Protein AF-A0A8R7PB05-F1 (afdb_monomer_lite)

Foldseek 3Di:
DDDDDDDDDDDPPPPPDPPPPPLPVVLVVLLVVLVVQQVDPVCPQPFPVNSCVRSNPDPSNVVSVVVQCPDPQGKDWDWPDDPVITITIHGRD

Secondary structure (DSSP, 8-state):
---------------PPP--TTSHHHHHHHHHHHHHHHTSGGG-SEEHHHHHHHH--SHHHHHHHHHHHHSTTSEEEES--SSSSPPEEEE--

Structure (mmCIF, N/CA/C/O backbone):
data_AF-A0A8R7PB05-F1
#
_entry.id   AF-A0A8R7PB05-F1
#
loop_
_atom_site.group_PDB
_atom_site.id
_atom_site.type_symbol
_atom_site.label_atom_id
_atom_site.label_alt_id
_atom_site.label_comp_id
_atom_site.label_asym_id
_atom_site.label_entity_id
_atom_site.label_seq_id
_atom_site.pdbx_PDB_ins_code
_atom_site.Cartn_x
_atom_site.Cartn_y
_atom_site.Cartn_z
_atom_site.occupancy
_atom_site.B_iso_or_equiv
_atom_site.auth_seq_id
_atom_site.auth_comp_id
_atom_site.auth_asym_id
_atom_site.auth_atom_id
_atom_site.pdbx_PDB_model_num
ATOM 1 N N . GLY A 1 1 ? 52.099 -43.695 0.564 1.00 41.91 1 GLY A N 1
ATOM 2 C CA . GLY A 1 1 ? 51.103 -43.566 -0.519 1.00 41.91 1 GLY A CA 1
ATOM 3 C C . GLY A 1 1 ? 50.071 -42.539 -0.106 1.00 41.91 1 GLY A C 1
ATOM 4 O O . GLY A 1 1 ? 49.760 -42.478 1.072 1.00 41.91 1 GLY A O 1
ATOM 5 N N . ALA A 1 2 ? 49.661 -41.688 -1.042 1.00 45.41 2 ALA A N 1
ATOM 6 C CA . ALA A 1 2 ? 49.019 -40.389 -0.841 1.00 45.41 2 ALA A CA 1
ATOM 7 C C . ALA A 1 2 ? 47.624 -40.398 -0.177 1.00 45.41 2 ALA A C 1
ATOM 9 O O . ALA A 1 2 ? 46.911 -41.398 -0.170 1.00 45.41 2 ALA A O 1
ATOM 10 N N . ALA A 1 3 ? 47.270 -39.230 0.362 1.00 44.97 3 ALA A N 1
ATOM 11 C CA . ALA A 1 3 ? 46.042 -38.908 1.074 1.00 44.97 3 ALA A CA 1
ATOM 12 C C . ALA A 1 3 ? 44.789 -38.804 0.178 1.00 44.97 3 ALA A C 1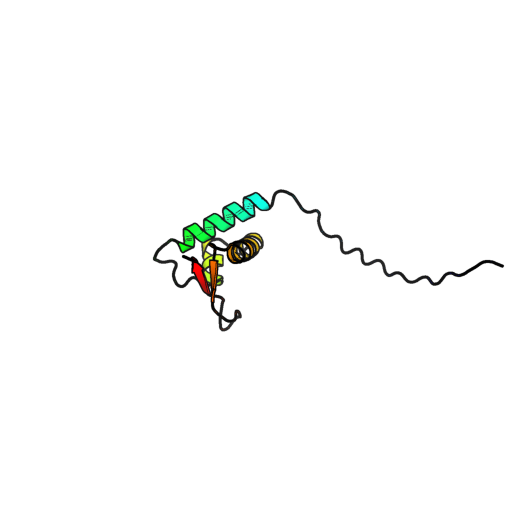
ATOM 14 O O . ALA A 1 3 ? 44.861 -38.350 -0.957 1.00 44.97 3 ALA A O 1
ATOM 15 N N . SER A 1 4 ? 43.651 -39.164 0.786 1.00 46.22 4 SER A N 1
ATOM 16 C CA . SER A 1 4 ? 42.328 -38.510 0.771 1.00 46.22 4 SER A CA 1
ATOM 17 C C . SER A 1 4 ? 41.817 -37.848 -0.517 1.00 46.22 4 SER A C 1
ATOM 19 O O . SER A 1 4 ? 42.400 -36.886 -1.004 1.00 46.22 4 SER A O 1
ATOM 21 N N . SER A 1 5 ? 40.611 -38.226 -0.959 1.00 47.66 5 SER A N 1
ATOM 22 C CA . SER A 1 5 ? 39.720 -37.336 -1.724 1.00 47.66 5 SER A CA 1
ATOM 23 C C . SER A 1 5 ? 38.262 -37.790 -1.616 1.00 47.66 5 SER A C 1
ATOM 25 O O . SER A 1 5 ? 37.814 -38.694 -2.316 1.00 47.66 5 SER A O 1
ATOM 27 N N . ARG A 1 6 ? 37.510 -37.151 -0.714 1.00 52.12 6 ARG A N 1
ATOM 28 C CA . ARG A 1 6 ? 36.045 -37.217 -0.648 1.00 52.12 6 ARG A CA 1
ATOM 29 C C . ARG A 1 6 ? 35.507 -36.047 -1.476 1.00 52.12 6 ARG A C 1
ATOM 31 O O . ARG A 1 6 ? 35.619 -34.902 -1.053 1.00 52.12 6 ARG A O 1
ATOM 38 N N . SER A 1 7 ? 34.941 -36.340 -2.644 1.00 47.44 7 SER A N 1
ATOM 39 C CA . SER A 1 7 ? 34.410 -35.340 -3.575 1.00 47.44 7 SER A CA 1
ATOM 40 C C . SER A 1 7 ? 32.906 -35.500 -3.738 1.00 47.44 7 SER A C 1
ATOM 42 O O . SER A 1 7 ? 32.478 -36.364 -4.488 1.00 47.44 7 SER A O 1
ATOM 44 N N . THR A 1 8 ? 32.120 -34.630 -3.101 1.00 53.28 8 THR A N 1
ATOM 45 C CA . THR A 1 8 ? 30.806 -34.188 -3.606 1.00 53.28 8 THR A CA 1
ATOM 46 C C . THR A 1 8 ? 30.475 -32.825 -2.997 1.00 53.28 8 THR A C 1
ATOM 48 O O . THR A 1 8 ? 29.879 -32.739 -1.926 1.00 53.28 8 THR A O 1
ATOM 51 N N . ALA A 1 9 ? 30.851 -31.745 -3.681 1.00 50.12 9 ALA A N 1
ATOM 52 C CA . ALA A 1 9 ? 30.258 -30.430 -3.465 1.00 50.12 9 ALA A CA 1
ATOM 53 C C . ALA A 1 9 ? 29.409 -30.112 -4.697 1.00 50.12 9 ALA A C 1
ATOM 55 O O . ALA A 1 9 ? 29.928 -29.781 -5.763 1.00 50.12 9 ALA A O 1
ATOM 56 N N . THR A 1 10 ? 28.094 -30.278 -4.559 1.00 53.09 10 THR A N 1
ATOM 57 C CA . THR A 1 10 ? 27.131 -29.849 -5.571 1.00 53.09 10 THR A CA 1
ATOM 58 C C . THR A 1 10 ? 27.205 -28.329 -5.723 1.00 53.09 10 THR A C 1
ATOM 60 O O . THR A 1 10 ? 27.032 -27.552 -4.783 1.00 53.09 10 THR A O 1
ATOM 63 N N . SER A 1 11 ? 27.550 -27.915 -6.936 1.00 55.50 11 SER A N 1
ATOM 64 C CA . SER A 1 11 ? 27.630 -26.536 -7.387 1.00 55.50 11 SER A CA 1
ATOM 65 C C . SER A 1 11 ? 26.215 -25.989 -7.595 1.00 55.50 11 SER A C 1
ATOM 67 O O . SER A 1 11 ? 25.639 -26.114 -8.673 1.00 55.50 11 SER A O 1
ATOM 69 N N . GLY A 1 12 ? 25.680 -25.324 -6.574 1.00 46.50 12 GLY A N 1
ATOM 70 C CA . GLY A 1 12 ? 24.481 -24.493 -6.657 1.00 46.50 12 GLY A CA 1
ATOM 71 C C . GLY A 1 12 ? 24.823 -23.026 -6.424 1.00 46.50 12 GLY A C 1
ATOM 72 O O . GLY A 1 12 ? 24.395 -22.435 -5.437 1.00 46.50 12 GLY A O 1
ATOM 73 N N . ARG A 1 13 ? 25.639 -22.422 -7.300 1.00 43.16 13 ARG A N 1
ATOM 74 C CA . ARG A 1 13 ? 25.819 -20.963 -7.325 1.00 43.16 13 ARG A CA 1
ATOM 75 C C . ARG A 1 13 ? 24.485 -20.329 -7.721 1.00 43.16 13 ARG A C 1
ATOM 77 O O . ARG A 1 13 ? 24.236 -20.083 -8.898 1.00 43.16 13 ARG A O 1
ATOM 84 N N . CYS A 1 14 ? 23.641 -20.042 -6.731 1.00 47.44 14 CYS A N 1
ATOM 85 C CA . CYS A 1 14 ? 22.564 -19.073 -6.865 1.00 47.44 14 CYS A CA 1
ATOM 86 C C . CYS A 1 14 ? 23.218 -17.748 -7.253 1.00 47.44 14 CYS A C 1
ATOM 88 O O . CYS A 1 14 ? 23.753 -17.028 -6.408 1.00 47.44 14 CYS A O 1
ATOM 90 N N . ARG A 1 15 ? 23.233 -17.465 -8.557 1.00 47.94 15 ARG A N 1
ATOM 91 C CA . ARG A 1 15 ? 23.608 -16.169 -9.105 1.00 47.94 15 ARG A CA 1
ATOM 92 C C . ARG A 1 15 ? 22.644 -15.145 -8.510 1.00 47.94 15 ARG A C 1
ATOM 94 O O . ARG A 1 15 ? 21.551 -14.945 -9.028 1.00 47.94 15 ARG A O 1
ATOM 101 N N . ARG A 1 16 ? 23.033 -14.519 -7.394 1.00 53.44 16 ARG A N 1
ATOM 102 C CA . ARG A 1 16 ? 22.448 -13.242 -6.984 1.00 53.44 16 ARG A CA 1
ATOM 103 C C . ARG A 1 16 ? 22.651 -12.302 -8.173 1.00 53.44 16 ARG A C 1
ATOM 105 O O . ARG A 1 16 ? 23.806 -12.103 -8.556 1.00 53.44 16 ARG A O 1
ATOM 112 N N . PRO A 1 17 ? 21.584 -11.767 -8.786 1.00 53.19 17 PRO A N 1
ATOM 113 C CA . PRO A 1 17 ? 21.764 -10.746 -9.800 1.00 53.19 17 PRO A CA 1
ATOM 114 C C . PRO A 1 17 ? 22.500 -9.558 -9.161 1.00 53.19 17 PRO A C 1
ATOM 116 O O . PRO A 1 17 ? 22.311 -9.307 -7.960 1.00 53.19 17 PRO A O 1
ATOM 119 N N . PRO A 1 18 ? 23.358 -8.851 -9.918 1.00 48.34 18 PRO A N 1
ATOM 120 C CA . PRO A 1 18 ? 24.085 -7.712 -9.397 1.00 48.34 18 PRO A CA 1
ATOM 121 C C . PRO A 1 18 ? 23.079 -6.705 -8.867 1.00 48.34 18 PRO A C 1
ATOM 123 O O . PRO 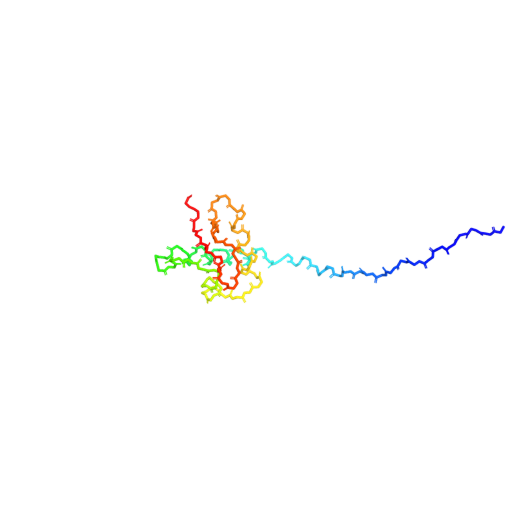A 1 18 ? 22.061 -6.412 -9.496 1.00 48.34 18 PRO A O 1
ATOM 126 N N . LEU A 1 19 ? 23.376 -6.214 -7.675 1.00 56.72 19 LEU A N 1
ATOM 127 C CA . LEU A 1 19 ? 22.698 -5.117 -7.023 1.00 56.72 19 LEU A CA 1
ATOM 128 C C . LEU A 1 19 ? 22.831 -3.889 -7.943 1.00 56.72 19 LEU A C 1
ATOM 130 O O . LEU A 1 19 ? 23.791 -3.133 -7.845 1.00 56.72 19 LEU A O 1
ATOM 134 N N . ALA A 1 20 ? 21.913 -3.732 -8.898 1.00 45.28 20 ALA A N 1
ATOM 135 C CA . ALA A 1 20 ? 21.862 -2.558 -9.750 1.00 45.28 20 ALA A CA 1
ATOM 136 C C . ALA A 1 20 ? 21.506 -1.365 -8.859 1.00 45.28 20 ALA A C 1
ATOM 138 O O . ALA A 1 20 ? 20.364 -1.181 -8.423 1.00 45.28 20 ALA A O 1
ATOM 139 N N . SER A 1 21 ? 22.539 -0.594 -8.540 1.00 49.59 21 SER A N 1
ATOM 140 C CA . SER A 1 21 ? 22.496 0.705 -7.886 1.00 49.59 21 SER A CA 1
ATOM 141 C C . SER A 1 21 ? 21.814 1.723 -8.812 1.00 49.59 21 SER A C 1
ATOM 143 O O . SER A 1 21 ? 22.455 2.567 -9.417 1.00 49.59 21 SER A O 1
ATOM 145 N N . GLY A 1 22 ? 20.502 1.572 -8.967 1.00 49.50 22 GLY A N 1
ATOM 146 C CA . GLY A 1 22 ? 19.576 2.469 -9.676 1.00 49.50 22 GLY A CA 1
ATOM 147 C C . GLY A 1 22 ? 18.116 2.206 -9.279 1.00 49.50 22 GLY A C 1
ATOM 148 O O . GLY A 1 22 ? 17.181 2.585 -9.969 1.00 49.50 22 GLY A O 1
ATOM 149 N N . GLY A 1 23 ? 17.909 1.451 -8.192 1.00 55.44 23 GLY A N 1
ATOM 150 C CA . GLY A 1 23 ? 16.584 1.105 -7.677 1.00 55.44 23 GLY A CA 1
ATOM 151 C C . GLY A 1 23 ? 16.157 1.932 -6.465 1.00 55.44 23 GLY A C 1
ATOM 152 O O . GLY A 1 23 ? 15.042 1.745 -5.987 1.00 55.44 23 GLY A O 1
ATOM 153 N N . GLY A 1 24 ? 17.032 2.789 -5.929 1.00 63.28 24 GLY A N 1
ATOM 154 C CA . GLY A 1 24 ? 16.744 3.616 -4.752 1.00 63.28 24 GLY A CA 1
ATOM 155 C C . GLY A 1 24 ? 15.869 4.819 -5.093 1.00 63.28 24 GLY A C 1
ATOM 156 O O . GLY A 1 24 ? 14.886 5.086 -4.415 1.00 63.28 24 GLY A O 1
ATOM 157 N N . ASP A 1 25 ? 16.166 5.485 -6.201 1.00 79.38 25 ASP A N 1
ATOM 158 C CA . ASP A 1 25 ? 15.407 6.610 -6.741 1.00 79.38 25 ASP A CA 1
ATOM 159 C C . ASP A 1 25 ? 14.000 6.185 -7.195 1.00 79.38 25 ASP A C 1
ATOM 161 O O . ASP A 1 25 ? 13.015 6.823 -6.831 1.00 79.38 25 ASP A O 1
ATOM 165 N N . ALA A 1 26 ? 13.875 5.066 -7.917 1.00 84.12 26 ALA A N 1
ATOM 166 C CA . ALA A 1 26 ? 12.588 4.505 -8.309 1.00 84.12 26 ALA A CA 1
ATOM 167 C C . ALA A 1 26 ? 11.765 4.079 -7.086 1.00 84.12 26 ALA A C 1
ATOM 169 O O . ALA A 1 26 ? 10.554 4.284 -7.061 1.00 84.12 26 ALA A O 1
ATOM 170 N N . LEU A 1 27 ? 12.415 3.532 -6.053 1.00 86.56 27 LEU A N 1
ATOM 171 C CA . LEU A 1 27 ? 11.772 3.176 -4.791 1.00 86.56 27 LEU A CA 1
ATOM 172 C C . LEU A 1 27 ? 11.233 4.408 -4.057 1.00 86.56 27 LEU A C 1
ATOM 174 O O . LEU A 1 27 ? 10.080 4.382 -3.634 1.00 86.56 27 LEU A O 1
ATOM 178 N N . LEU A 1 28 ? 12.038 5.465 -3.924 1.00 87.69 28 LEU A N 1
ATOM 179 C CA . LEU A 1 28 ? 11.648 6.712 -3.259 1.00 87.69 28 LEU A CA 1
ATOM 180 C C . LEU A 1 28 ? 10.517 7.410 -4.016 1.00 87.69 28 LEU A C 1
ATOM 182 O O . LEU A 1 28 ? 9.466 7.663 -3.438 1.00 87.69 28 LEU A O 1
ATOM 186 N N . ARG A 1 29 ? 10.656 7.579 -5.337 1.00 89.69 29 ARG A N 1
ATOM 187 C CA . ARG A 1 29 ? 9.590 8.125 -6.195 1.00 89.69 29 ARG A CA 1
ATOM 188 C C . ARG A 1 29 ? 8.285 7.341 -6.064 1.00 89.69 29 ARG A C 1
ATOM 190 O O . ARG A 1 29 ? 7.192 7.915 -6.069 1.00 89.69 29 ARG A O 1
ATOM 197 N N . ARG A 1 30 ? 8.382 6.013 -5.945 1.00 90.62 30 ARG A N 1
ATOM 198 C CA . ARG A 1 30 ? 7.215 5.149 -5.750 1.00 90.62 30 ARG A CA 1
ATOM 199 C C . ARG A 1 30 ? 6.615 5.305 -4.358 1.00 90.62 30 ARG A C 1
ATOM 201 O O . ARG A 1 30 ? 5.395 5.361 -4.248 1.00 90.62 30 ARG A O 1
ATOM 208 N N . ALA A 1 31 ? 7.447 5.395 -3.325 1.00 89.56 31 ALA A N 1
ATOM 209 C CA . ALA A 1 31 ? 7.011 5.643 -1.957 1.00 89.56 31 ALA A CA 1
ATOM 210 C C . ALA A 1 31 ? 6.269 6.984 -1.848 1.00 89.56 31 ALA A C 1
ATOM 212 O O . ALA A 1 31 ? 5.160 7.019 -1.317 1.00 89.56 31 ALA A O 1
ATOM 213 N N . ASP A 1 32 ? 6.803 8.042 -2.458 1.00 89.69 32 ASP A N 1
ATOM 214 C CA . ASP A 1 32 ? 6.160 9.359 -2.509 1.00 89.69 32 ASP A CA 1
ATOM 215 C C . ASP A 1 32 ? 4.821 9.309 -3.248 1.00 89.69 32 ASP A C 1
ATOM 217 O O . ASP A 1 32 ? 3.833 9.887 -2.799 1.00 89.69 32 ASP A O 1
ATOM 221 N N . SER A 1 33 ? 4.750 8.561 -4.354 1.00 90.56 33 SER A N 1
ATOM 222 C CA . SER A 1 33 ? 3.499 8.365 -5.097 1.00 90.56 33 SER A CA 1
ATOM 223 C C . SER A 1 33 ? 2.429 7.667 -4.250 1.00 90.56 33 SER A C 1
ATOM 225 O O . SER A 1 33 ? 1.265 8.062 -4.293 1.00 90.56 33 SER A O 1
ATOM 227 N N . ILE A 1 34 ? 2.818 6.663 -3.453 1.00 89.50 34 ILE A N 1
ATOM 228 C CA . ILE A 1 34 ? 1.919 5.973 -2.515 1.00 89.50 34 ILE A CA 1
ATOM 229 C C . ILE A 1 34 ? 1.440 6.945 -1.430 1.00 89.50 34 ILE A C 1
ATOM 231 O O . ILE A 1 34 ? 0.237 7.056 -1.210 1.00 89.50 34 ILE A O 1
ATOM 235 N N . MET A 1 35 ? 2.348 7.691 -0.794 1.00 87.62 35 MET A N 1
ATOM 236 C CA . MET A 1 35 ? 2.000 8.660 0.255 1.00 87.62 35 MET A CA 1
ATOM 237 C C . MET A 1 35 ? 1.079 9.770 -0.269 1.00 87.62 35 MET A C 1
ATOM 239 O O . MET A 1 35 ? 0.081 10.096 0.368 1.00 87.62 35 MET A O 1
ATOM 243 N N . LYS A 1 36 ? 1.359 10.304 -1.465 1.00 88.69 36 LYS A N 1
ATOM 244 C CA . LYS A 1 36 ? 0.534 11.326 -2.131 1.00 88.69 36 LYS A CA 1
ATOM 245 C C . LYS A 1 36 ? -0.839 10.803 -2.553 1.00 88.69 36 LYS A C 1
ATOM 247 O O . LYS A 1 36 ? -1.789 11.577 -2.664 1.00 88.69 36 LYS A O 1
ATOM 252 N N . TRP A 1 37 ? -0.953 9.514 -2.858 1.00 87.75 37 TRP A N 1
ATOM 253 C CA . TRP A 1 37 ? -2.248 8.904 -3.138 1.00 87.75 37 TRP A CA 1
ATOM 254 C C . TRP A 1 37 ? -3.050 8.713 -1.848 1.00 87.75 37 TRP A C 1
ATOM 256 O O . TRP A 1 37 ? -4.217 9.092 -1.806 1.00 87.75 37 TRP A O 1
ATOM 266 N N . LEU A 1 38 ? -2.407 8.224 -0.783 1.00 85.00 38 LEU A N 1
ATOM 267 C CA . LEU A 1 38 ? -3.023 8.012 0.530 1.00 85.00 38 LEU A CA 1
ATOM 268 C C . LEU A 1 38 ? -3.408 9.305 1.254 1.00 85.00 38 LEU A C 1
ATOM 270 O O . LEU A 1 38 ? -4.323 9.283 2.069 1.00 85.00 38 LEU A O 1
ATOM 274 N N . SER A 1 39 ? -2.748 10.429 0.964 1.00 84.19 39 SER A N 1
ATOM 275 C CA . SER A 1 39 ? -3.115 11.732 1.532 1.00 84.19 39 SER A CA 1
ATOM 276 C C . SER A 1 39 ? -4.430 12.284 0.974 1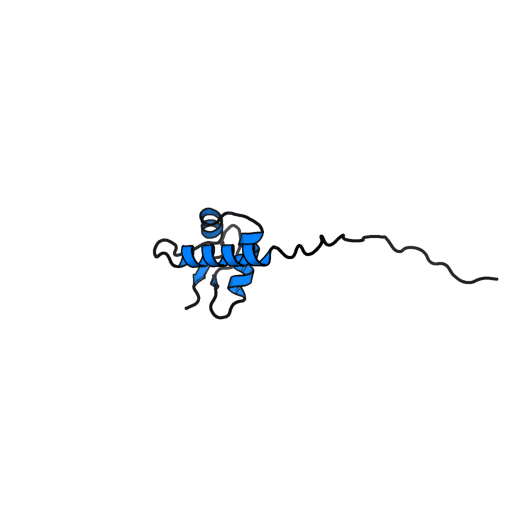.00 84.19 39 SER A C 1
ATOM 278 O O . SER A 1 39 ? -4.940 13.288 1.469 1.00 84.19 39 SER A O 1
ATOM 280 N N . ARG A 1 40 ? -5.003 11.648 -0.058 1.00 84.06 40 ARG A N 1
ATOM 281 C CA . ARG A 1 40 ? -6.292 12.048 -0.625 1.00 84.06 40 ARG A CA 1
ATOM 282 C C . ARG A 1 40 ? -7.434 11.546 0.267 1.00 84.06 40 ARG A C 1
ATOM 284 O O . ARG A 1 40 ? -7.477 10.358 0.571 1.00 84.06 40 ARG A O 1
ATOM 291 N N . PRO A 1 41 ? -8.444 12.379 0.567 1.00 69.81 41 PRO A N 1
ATOM 292 C CA . PRO A 1 41 ? -9.561 11.988 1.434 1.00 69.81 41 PRO A CA 1
ATOM 293 C C . PRO A 1 41 ? -10.409 10.829 0.877 1.00 69.81 41 PRO A C 1
ATOM 295 O O . PRO A 1 41 ? -11.027 10.101 1.642 1.00 69.81 41 PRO A O 1
ATOM 298 N N . LYS A 1 42 ? -10.407 10.605 -0.446 1.00 71.19 4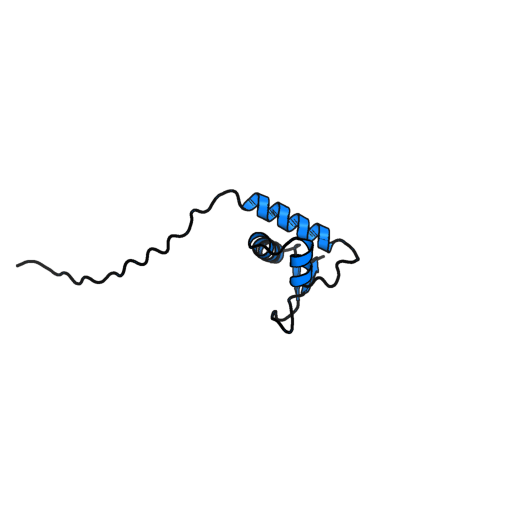2 LYS A N 1
ATOM 299 C CA . LYS A 1 42 ? -11.093 9.471 -1.101 1.00 71.19 42 LYS A CA 1
ATOM 300 C C . LYS A 1 42 ? -10.305 8.153 -1.090 1.00 71.19 42 LYS A C 1
ATOM 302 O O . LYS A 1 42 ? -10.820 7.151 -1.570 1.00 71.19 42 LYS A O 1
ATOM 307 N N . ALA A 1 43 ? -9.059 8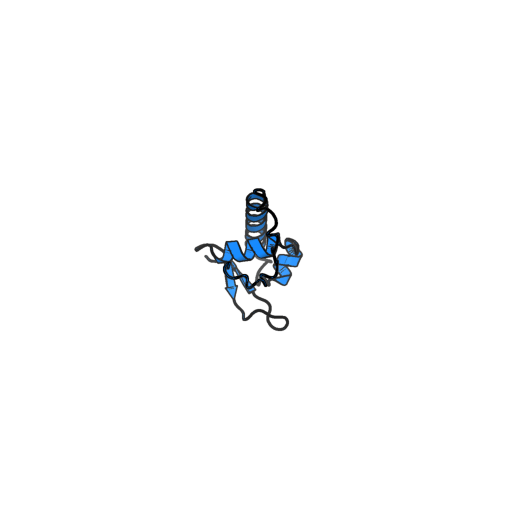.147 -0.617 1.00 67.69 43 ALA A N 1
ATOM 308 C CA . ALA A 1 43 ? -8.202 6.963 -0.658 1.00 67.69 43 ALA A CA 1
ATOM 309 C C . ALA A 1 43 ? -8.379 6.036 0.557 1.00 67.69 43 ALA A C 1
ATOM 311 O O . ALA A 1 43 ? -7.721 5.002 0.625 1.00 67.69 43 ALA A O 1
ATOM 312 N N . TRP A 1 44 ? -9.242 6.386 1.517 1.00 68.94 44 TRP A N 1
ATOM 313 C CA . TRP A 1 44 ? -9.423 5.636 2.758 1.00 68.94 44 TRP A CA 1
ATOM 314 C C . TRP A 1 44 ? -10.749 4.855 2.767 1.00 68.94 44 TRP A C 1
ATOM 316 O O . TRP A 1 44 ? -11.771 5.445 2.412 1.00 68.94 44 TRP A O 1
ATOM 326 N N . PRO A 1 45 ? -10.780 3.570 3.188 1.00 68.81 45 PRO A N 1
ATOM 327 C CA . PRO A 1 45 ? -9.666 2.702 3.596 1.00 68.81 45 PRO A CA 1
ATOM 328 C C . PRO A 1 45 ? -8.855 2.155 2.405 1.00 68.81 45 PRO A C 1
ATOM 330 O O . PRO A 1 45 ? -9.405 1.601 1.454 1.00 68.81 45 PRO A O 1
ATOM 333 N N . ALA A 1 46 ? -7.526 2.268 2.471 1.00 83.94 46 ALA A N 1
ATOM 334 C CA . ALA A 1 46 ? -6.644 1.841 1.388 1.00 83.94 46 ALA A CA 1
ATOM 335 C C . ALA A 1 46 ? -6.230 0.376 1.535 1.00 83.94 46 ALA A C 1
ATOM 337 O O . ALA A 1 46 ? -5.342 0.050 2.321 1.00 83.94 46 ALA A O 1
ATOM 338 N N . THR A 1 47 ? -6.821 -0.521 0.754 1.00 86.31 47 THR A N 1
ATOM 339 C CA . THR A 1 47 ? -6.340 -1.906 0.660 1.00 86.31 47 THR A CA 1
ATOM 340 C C . THR A 1 47 ? -5.072 -1.994 -0.190 1.00 86.31 47 THR A C 1
ATOM 342 O O . THR A 1 47 ? -4.816 -1.153 -1.056 1.00 86.31 47 THR A O 1
ATOM 345 N N . GLU A 1 48 ? -4.273 -3.047 0.004 1.00 83.69 48 GLU A N 1
ATOM 346 C CA . GLU A 1 48 ? -3.092 -3.299 -0.832 1.00 83.69 48 GLU A CA 1
ATOM 347 C C . GLU A 1 48 ? -3.438 -3.333 -2.324 1.00 83.69 48 GLU A C 1
ATOM 349 O O . GLU A 1 48 ? -2.711 -2.788 -3.154 1.00 83.69 48 GLU A O 1
ATOM 354 N N . THR A 1 49 ? -4.577 -3.941 -2.658 1.00 84.19 49 THR A N 1
ATOM 355 C CA . THR A 1 49 ? -5.095 -4.027 -4.023 1.00 84.19 49 THR A CA 1
ATOM 356 C C . THR A 1 49 ? -5.471 -2.658 -4.576 1.00 84.19 49 THR A C 1
ATOM 358 O O . THR A 1 49 ? -5.135 -2.376 -5.722 1.00 84.19 49 THR A O 1
ATOM 361 N N . ALA A 1 50 ? -6.075 -1.773 -3.777 1.00 87.00 50 ALA A N 1
ATOM 362 C CA . ALA A 1 50 ? -6.377 -0.406 -4.200 1.00 87.00 50 ALA A CA 1
ATOM 363 C C . ALA A 1 50 ? -5.099 0.411 -4.455 1.00 87.00 50 ALA A C 1
ATOM 365 O O . ALA A 1 50 ? -4.997 1.102 -5.468 1.00 87.00 50 ALA A O 1
ATOM 366 N N . ILE A 1 51 ? -4.084 0.274 -3.594 1.00 87.50 51 ILE A N 1
ATOM 367 C CA . ILE A 1 51 ? -2.788 0.945 -3.785 1.00 87.50 51 ILE A CA 1
ATOM 368 C C . ILE A 1 51 ? -2.094 0.426 -5.048 1.00 87.50 51 ILE A C 1
ATOM 370 O O . ILE A 1 51 ? -1.579 1.210 -5.847 1.00 87.50 51 ILE A O 1
ATOM 374 N N . ARG A 1 52 ? -2.092 -0.895 -5.259 1.00 86.81 52 ARG A N 1
ATOM 375 C CA . ARG A 1 52 ? -1.535 -1.518 -6.466 1.00 86.81 52 ARG A CA 1
ATOM 376 C C . ARG A 1 52 ? -2.303 -1.112 -7.723 1.00 86.81 52 ARG A C 1
ATOM 378 O O . ARG A 1 52 ? -1.662 -0.845 -8.729 1.00 86.81 52 ARG A O 1
ATOM 385 N N . ALA A 1 53 ? -3.627 -0.985 -7.667 1.00 87.38 53 ALA A N 1
ATOM 386 C CA . ALA A 1 53 ? -4.430 -0.509 -8.791 1.00 87.38 53 ALA A CA 1
ATOM 387 C C . ALA A 1 53 ? -4.158 0.969 -9.118 1.00 87.38 53 ALA A C 1
ATOM 389 O O . ALA A 1 53 ? -4.072 1.337 -10.285 1.00 87.38 53 ALA A O 1
ATOM 390 N N . ALA A 1 54 ? -3.982 1.816 -8.101 1.00 86.94 54 ALA A N 1
ATOM 391 C CA . ALA A 1 54 ? -3.792 3.250 -8.292 1.00 86.94 54 ALA A CA 1
ATOM 392 C C . ALA A 1 54 ? -2.368 3.633 -8.708 1.00 86.94 54 ALA A C 1
ATOM 394 O O . ALA A 1 54 ? -2.170 4.510 -9.545 1.00 86.94 54 ALA A O 1
ATOM 395 N N . VAL A 1 55 ? -1.367 3.013 -8.083 1.00 85.75 55 VAL A N 1
ATOM 396 C CA . VAL A 1 55 ? 0.041 3.357 -8.302 1.00 85.75 55 VAL A CA 1
ATOM 397 C C . VAL A 1 55 ? 0.644 2.437 -9.367 1.00 85.75 55 VAL A C 1
ATOM 399 O O . VAL A 1 55 ? 1.487 2.872 -10.150 1.00 85.75 55 VAL A O 1
ATOM 402 N N . GLY A 1 56 ? 0.195 1.181 -9.439 1.00 87.62 56 GLY A N 1
ATOM 403 C CA . GLY A 1 56 ? 0.601 0.133 -10.382 1.00 87.62 56 GLY A CA 1
ATOM 404 C C . GLY A 1 56 ? 1.220 -1.073 -9.665 1.00 87.62 56 GLY A C 1
ATOM 405 O O . GLY A 1 56 ? 2.089 -0.899 -8.798 1.00 87.62 56 GLY A O 1
ATOM 406 N N . ASP A 1 57 ? 0.800 -2.283 -10.035 1.00 87.06 57 ASP A N 1
ATOM 407 C CA . ASP A 1 57 ? 1.250 -3.535 -9.420 1.00 87.06 57 ASP A CA 1
ATOM 408 C C . ASP A 1 57 ? 2.611 -3.967 -9.975 1.00 87.06 57 ASP A C 1
ATOM 410 O O . ASP A 1 57 ? 2.713 -4.575 -11.033 1.00 87.06 57 ASP A O 1
ATOM 414 N N . ASN A 1 58 ? 3.678 -3.596 -9.268 1.00 85.94 58 ASN A N 1
ATOM 415 C CA . ASN A 1 58 ? 5.055 -3.869 -9.662 1.00 85.94 58 ASN A CA 1
ATOM 416 C C . ASN A 1 58 ? 5.887 -4.255 -8.436 1.00 85.94 58 ASN A C 1
ATOM 418 O O . ASN A 1 58 ? 5.610 -3.815 -7.316 1.00 85.94 58 ASN A O 1
ATOM 422 N N . ALA A 1 59 ? 6.993 -4.974 -8.647 1.00 86.19 59 ALA A N 1
ATOM 423 C CA . ALA A 1 59 ? 7.927 -5.341 -7.575 1.00 86.19 59 ALA A CA 1
ATOM 424 C C . ALA A 1 59 ? 8.448 -4.119 -6.785 1.00 86.19 59 ALA A C 1
ATOM 426 O O . ALA A 1 59 ? 8.673 -4.200 -5.574 1.00 86.19 59 ALA A O 1
ATOM 427 N N . VAL A 1 60 ? 8.591 -2.967 -7.453 1.00 88.00 60 VAL A N 1
ATOM 428 C CA . VAL A 1 60 ? 8.982 -1.692 -6.828 1.00 88.00 60 VAL A CA 1
ATOM 429 C C . VAL A 1 60 ? 7.906 -1.191 -5.861 1.00 88.00 60 VAL A C 1
ATOM 431 O O . VAL A 1 60 ? 8.247 -0.713 -4.785 1.00 88.00 60 VAL A O 1
ATOM 434 N N . THR A 1 61 ? 6.620 -1.356 -6.185 1.00 88.94 61 THR A N 1
ATOM 435 C CA . THR A 1 61 ? 5.493 -0.968 -5.320 1.00 88.94 61 THR A CA 1
ATOM 436 C C . THR A 1 61 ? 5.488 -1.787 -4.032 1.00 88.94 61 THR A C 1
ATOM 438 O O . THR A 1 61 ? 5.434 -1.219 -2.943 1.00 88.94 61 THR A O 1
ATOM 441 N N . SER A 1 62 ? 5.660 -3.108 -4.127 1.00 85.94 62 SER A N 1
ATOM 442 C CA . SER A 1 62 ? 5.772 -3.985 -2.952 1.00 85.94 62 SER A CA 1
ATOM 443 C C . SER A 1 62 ? 6.988 -3.639 -2.087 1.00 85.94 62 SER A C 1
ATOM 445 O O . SER A 1 62 ? 6.921 -3.658 -0.855 1.00 85.94 62 SER A O 1
ATOM 447 N N . LYS A 1 63 ? 8.113 -3.279 -2.721 1.00 89.62 63 LYS A N 1
ATOM 448 C CA . LYS A 1 63 ? 9.320 -2.826 -2.018 1.00 89.62 63 LYS A CA 1
ATOM 449 C C . LYS A 1 63 ? 9.100 -1.471 -1.338 1.00 89.62 63 LYS A C 1
ATOM 451 O O . LYS A 1 63 ? 9.547 -1.306 -0.206 1.00 89.62 63 LYS A O 1
ATOM 456 N N . ALA A 1 64 ? 8.386 -0.549 -1.984 1.00 90.94 64 ALA A N 1
ATOM 457 C CA . ALA A 1 64 ? 8.057 0.772 -1.452 1.00 90.94 64 ALA A CA 1
ATOM 458 C C . ALA A 1 64 ? 7.121 0.673 -0.245 1.00 90.94 64 ALA A C 1
ATOM 460 O O . ALA A 1 64 ? 7.423 1.256 0.791 1.00 90.94 64 ALA A O 1
ATOM 461 N N . LEU A 1 65 ? 6.066 -0.147 -0.320 1.00 88.50 65 LEU A N 1
ATOM 462 C CA . LEU A 1 65 ? 5.187 -0.436 0.819 1.00 88.50 65 LEU A CA 1
ATOM 463 C C . LEU A 1 65 ? 5.978 -0.987 2.008 1.00 88.50 65 LEU A C 1
ATOM 465 O O . LEU A 1 65 ? 5.859 -0.492 3.125 1.00 88.50 65 LEU A O 1
ATOM 469 N N . ARG A 1 66 ? 6.847 -1.978 1.772 1.00 89.25 66 ARG A N 1
ATOM 470 C CA . ARG A 1 66 ? 7.689 -2.553 2.830 1.00 89.25 66 ARG A CA 1
ATOM 471 C C . ARG A 1 66 ? 8.677 -1.541 3.407 1.00 89.25 66 ARG A C 1
ATOM 473 O O . ARG A 1 66 ? 8.963 -1.596 4.598 1.00 89.25 66 ARG A O 1
ATOM 480 N N . TRP A 1 67 ? 9.224 -0.657 2.577 1.00 90.44 67 TRP A N 1
ATOM 481 C CA . TRP A 1 67 ? 10.123 0.400 3.029 1.00 90.44 67 TRP A CA 1
ATOM 482 C C . TRP A 1 67 ? 9.375 1.441 3.871 1.00 90.44 67 TRP A C 1
ATOM 484 O O . TRP A 1 67 ? 9.846 1.761 4.958 1.00 90.44 67 TRP A O 1
ATOM 494 N N . LEU A 1 68 ? 8.185 1.878 3.441 1.00 88.75 68 LEU A N 1
ATOM 495 C CA . LEU A 1 68 ? 7.322 2.813 4.172 1.00 88.75 68 LEU A CA 1
ATOM 496 C C . LEU A 1 68 ? 6.873 2.263 5.530 1.00 88.75 68 LEU A C 1
ATOM 498 O O . LEU A 1 68 ? 6.877 3.003 6.505 1.00 88.75 68 LEU A O 1
ATOM 502 N N . LEU A 1 69 ? 6.545 0.970 5.627 1.00 87.50 69 LEU A N 1
ATOM 503 C CA . LEU A 1 69 ? 6.188 0.328 6.903 1.00 87.50 69 LEU A CA 1
ATOM 504 C C . LEU A 1 69 ? 7.334 0.299 7.922 1.00 87.50 69 LEU A C 1
ATOM 506 O O . LEU A 1 69 ? 7.094 0.194 9.120 1.00 87.50 69 LEU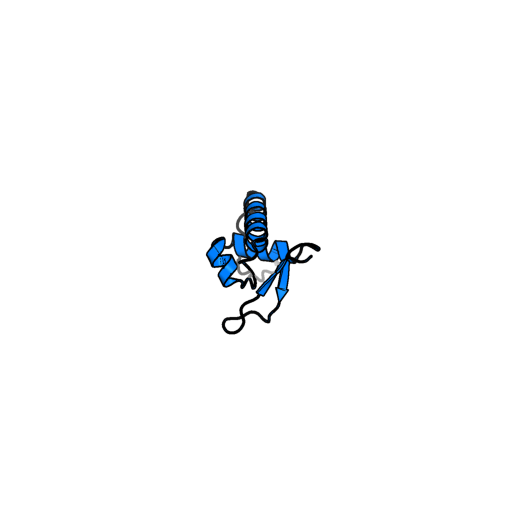 A O 1
ATOM 510 N N . LYS A 1 70 ? 8.587 0.336 7.456 1.00 87.56 70 LYS A N 1
ATOM 511 C CA . LYS A 1 70 ? 9.760 0.379 8.339 1.00 87.56 70 LYS A CA 1
ATOM 512 C C . LYS A 1 70 ? 10.035 1.783 8.873 1.00 87.56 70 LYS A C 1
ATOM 514 O O . LYS A 1 70 ? 10.770 1.916 9.847 1.00 87.56 70 LYS A O 1
ATOM 519 N N . GLN A 1 71 ? 9.494 2.821 8.234 1.00 83.56 71 GLN A N 1
ATOM 520 C CA . GLN A 1 71 ? 9.694 4.196 8.675 1.00 83.56 71 GLN A CA 1
ATOM 521 C C . GLN A 1 71 ? 8.805 4.493 9.885 1.00 83.56 71 GLN A C 1
ATOM 523 O O . GLN A 1 71 ? 7.606 4.228 9.861 1.00 83.56 71 GLN A O 1
ATOM 528 N N . LYS A 1 72 ? 9.376 5.108 10.930 1.00 70.75 72 LYS A N 1
ATOM 529 C CA . LYS A 1 72 ? 8.653 5.443 12.174 1.00 70.75 72 LYS A CA 1
ATOM 530 C C . LYS A 1 72 ? 7.449 6.378 11.969 1.00 70.75 72 LYS A C 1
ATOM 532 O O . LYS A 1 72 ? 6.537 6.351 12.781 1.00 70.75 72 LYS A O 1
ATOM 537 N N . ARG A 1 73 ? 7.455 7.186 10.903 1.00 70.62 73 ARG A N 1
ATOM 538 C CA . ARG A 1 73 ? 6.373 8.111 10.501 1.00 70.62 73 ARG A CA 1
ATOM 539 C C . ARG A 1 73 ? 5.731 7.727 9.158 1.00 70.62 73 ARG A C 1
ATOM 541 O O . ARG A 1 73 ? 5.250 8.583 8.428 1.00 70.62 73 ARG A O 1
ATOM 548 N N . GLY A 1 74 ? 5.869 6.465 8.756 1.00 78.00 74 GLY A N 1
ATOM 549 C CA . GLY A 1 74 ? 5.470 6.007 7.428 1.00 78.00 74 GLY A CA 1
ATOM 550 C C . GLY A 1 74 ? 4.047 5.466 7.385 1.00 78.00 74 GLY A C 1
ATOM 551 O O . GLY A 1 74 ? 3.091 6.105 7.814 1.00 78.00 74 GLY A O 1
ATOM 552 N N . LEU A 1 75 ? 3.907 4.261 6.840 1.00 85.38 75 LEU A N 1
ATOM 553 C CA . LEU A 1 75 ? 2.630 3.556 6.800 1.00 85.38 75 LEU A CA 1
ATOM 554 C C . LEU A 1 75 ? 2.432 2.741 8.074 1.00 85.38 75 LEU A C 1
ATOM 556 O O . LEU A 1 75 ? 3.363 2.116 8.579 1.00 85.38 75 LEU A O 1
ATOM 560 N N . ARG A 1 76 ? 1.182 2.639 8.510 1.00 85.62 76 ARG A N 1
ATOM 561 C CA . ARG A 1 76 ? 0.714 1.535 9.346 1.00 85.62 76 ARG A CA 1
ATOM 562 C C . ARG A 1 76 ? -0.045 0.552 8.475 1.00 85.62 76 ARG A C 1
ATOM 564 O O . ARG A 1 76 ? -0.667 0.923 7.481 1.00 85.62 76 ARG A O 1
ATOM 571 N N . ARG A 1 77 ? 0.029 -0.715 8.862 1.00 87.69 77 ARG A N 1
ATOM 572 C CA . ARG A 1 77 ? -0.720 -1.808 8.250 1.00 87.69 77 ARG A CA 1
ATOM 573 C C . ARG A 1 77 ? -1.614 -2.441 9.302 1.00 87.69 77 ARG A C 1
ATOM 575 O O . ARG A 1 77 ? -1.140 -2.712 10.403 1.00 87.69 77 ARG A O 1
ATOM 582 N N . ALA A 1 78 ? -2.859 -2.695 8.935 1.00 82.38 78 ALA A N 1
ATOM 583 C CA . ALA A 1 78 ? -3.837 -3.459 9.694 1.00 82.38 78 ALA A CA 1
ATOM 584 C C . ALA A 1 78 ? -4.338 -4.648 8.853 1.00 82.38 78 ALA A C 1
ATOM 586 O O . ALA A 1 78 ? -4.202 -4.652 7.626 1.00 82.38 78 ALA A O 1
ATOM 587 N N . GLY A 1 79 ? -4.897 -5.654 9.526 1.00 81.19 79 GLY A N 1
ATOM 588 C CA . GLY A 1 79 ? -5.383 -6.891 8.908 1.00 81.19 79 GLY A CA 1
ATOM 589 C C . GLY A 1 79 ? -4.371 -8.036 8.947 1.00 81.19 79 GLY A C 1
ATOM 590 O O . GLY A 1 79 ? -3.185 -7.847 9.240 1.00 81.19 79 GLY A O 1
ATOM 591 N N . THR A 1 80 ? -4.861 -9.237 8.655 1.00 79.19 80 THR A N 1
ATOM 592 C CA . THR A 1 80 ? -4.083 -10.487 8.681 1.00 79.19 80 THR A CA 1
ATOM 593 C C . THR A 1 80 ? -3.293 -10.673 7.387 1.00 79.19 80 THR A C 1
ATOM 595 O O . THR A 1 80 ? -2.162 -11.170 7.405 1.00 79.19 80 THR A O 1
ATOM 598 N N . GLY A 1 81 ? -3.833 -10.164 6.278 1.00 73.94 81 GLY A N 1
ATOM 599 C CA . GLY A 1 81 ? -3.288 -10.349 4.943 1.00 73.94 81 GLY A CA 1
ATOM 600 C C . GLY A 1 81 ? -3.698 -11.695 4.363 1.00 73.94 81 GLY A C 1
ATOM 601 O O . GLY A 1 81 ? -3.501 -12.745 4.967 1.00 73.94 81 GLY A O 1
ATOM 602 N N . GLY A 1 82 ? -4.250 -11.664 3.158 1.00 75.94 82 GLY A N 1
ATOM 603 C CA . GLY A 1 82 ? -4.700 -12.851 2.448 1.00 75.94 82 GLY A CA 1
ATOM 604 C C . GLY A 1 82 ? -5.794 -12.510 1.447 1.00 75.94 82 GLY A C 1
ATOM 605 O O . GLY A 1 82 ? -6.266 -11.379 1.378 1.00 75.94 82 GLY A O 1
ATOM 606 N N . ARG A 1 83 ? -6.210 -13.508 0.662 1.00 68.44 83 ARG A N 1
ATOM 607 C CA . ARG A 1 83 ? -7.326 -13.365 -0.283 1.00 68.44 83 ARG A CA 1
ATOM 608 C C . ARG A 1 83 ? -8.657 -12.977 0.391 1.00 68.44 83 ARG A C 1
ATOM 610 O O . ARG A 1 83 ? -9.349 -12.157 -0.206 1.00 68.44 83 ARG A O 1
ATOM 617 N N . PRO A 1 84 ? -9.025 -13.512 1.579 1.00 80.94 84 PRO A N 1
ATOM 618 C CA . PRO A 1 84 ? -10.264 -13.105 2.246 1.00 80.94 84 PRO A CA 1
ATOM 619 C C . PRO A 1 84 ? -10.127 -11.806 3.058 1.00 80.94 84 PRO A C 1
ATOM 621 O O . PRO A 1 84 ? -11.132 -11.146 3.287 1.00 80.94 84 PRO A O 1
ATOM 624 N N . ASP A 1 85 ? -8.910 -11.431 3.471 1.00 77.50 85 ASP A N 1
ATOM 625 C CA . ASP A 1 85 ? -8.637 -10.246 4.299 1.00 77.50 85 ASP A CA 1
ATOM 626 C C . ASP A 1 85 ? -7.365 -9.530 3.803 1.00 77.50 85 ASP A C 1
ATOM 628 O O . ASP A 1 85 ? -6.260 -9.788 4.299 1.00 77.50 85 ASP A O 1
ATOM 632 N N . PRO A 1 86 ? -7.466 -8.699 2.748 1.00 81.62 86 PRO A N 1
ATOM 633 C CA . PRO A 1 86 ? -6.317 -7.976 2.227 1.00 81.62 86 PRO A CA 1
ATOM 634 C C . PRO A 1 86 ? -5.811 -6.962 3.254 1.00 81.62 86 PRO A C 1
ATOM 636 O O . PRO A 1 86 ? -6.585 -6.344 3.979 1.00 81.62 86 PRO A O 1
ATOM 639 N N . TYR A 1 87 ? -4.497 -6.731 3.274 1.00 84.81 87 TYR A N 1
ATOM 640 C CA . TYR A 1 87 ? -3.926 -5.719 4.156 1.00 84.81 87 TYR A CA 1
ATOM 641 C C . TYR A 1 87 ? -4.516 -4.338 3.875 1.00 84.81 87 TYR A C 1
ATOM 643 O O . TYR A 1 87 ? -4.565 -3.893 2.723 1.00 84.81 87 TYR A O 1
ATOM 651 N N . VAL A 1 88 ? -4.897 -3.651 4.949 1.00 86.94 88 VAL A N 1
ATOM 652 C CA . VAL A 1 88 ? -5.316 -2.252 4.920 1.00 86.94 88 VAL A CA 1
ATOM 653 C C . VAL A 1 88 ? -4.152 -1.394 5.384 1.00 86.94 88 VAL A C 1
ATOM 655 O O . VAL A 1 88 ? -3.498 -1.675 6.389 1.00 86.94 88 VAL A O 1
ATOM 658 N N . TYR A 1 89 ? -3.886 -0.337 4.639 1.00 87.38 89 TYR A N 1
ATOM 659 C CA . TYR A 1 89 ? -2.792 0.583 4.862 1.00 87.38 89 TYR A CA 1
ATOM 660 C C . TYR A 1 89 ? -3.321 1.959 5.240 1.00 87.38 89 TYR A C 1
ATOM 662 O O . TYR A 1 89 ? -4.318 2.447 4.712 1.00 87.38 89 TYR A O 1
ATOM 670 N N . MET A 1 90 ? -2.633 2.591 6.181 1.00 85.50 90 MET A N 1
ATOM 671 C CA . MET A 1 90 ? -3.003 3.886 6.737 1.00 85.50 90 MET A CA 1
ATOM 672 C C . MET A 1 90 ? -1.756 4.747 6.869 1.00 85.50 90 MET A C 1
ATOM 674 O O . MET A 1 90 ? -0.673 4.229 7.141 1.00 85.50 90 MET A O 1
ATOM 678 N N . ILE A 1 91 ? -1.903 6.060 6.720 1.00 83.75 91 ILE A N 1
ATOM 679 C CA . ILE A 1 91 ? -0.829 6.988 7.079 1.00 83.75 91 ILE A CA 1
ATOM 680 C C . ILE A 1 91 ? -0.663 6.940 8.603 1.00 83.75 91 ILE A C 1
ATOM 682 O O . ILE A 1 91 ? -1.644 7.047 9.340 1.00 83.75 91 ILE A O 1
ATOM 686 N N . ALA A 1 92 ? 0.566 6.722 9.074 1.00 75.06 92 ALA A N 1
ATOM 687 C CA . ALA A 1 92 ? 0.907 6.911 10.476 1.00 75.06 92 ALA A CA 1
ATOM 688 C C . ALA A 1 92 ? 0.998 8.424 10.729 1.00 75.06 92 ALA A C 1
ATOM 690 O O . ALA A 1 92 ? 1.868 9.077 10.154 1.00 75.06 92 ALA A O 1
ATOM 691 N N . GLY A 1 93 ? 0.065 8.971 11.512 1.00 59.81 93 GLY A N 1
ATOM 692 C CA . GLY A 1 93 ? 0.149 10.344 12.024 1.00 59.81 93 GLY A CA 1
ATOM 693 C C . GLY A 1 93 ? 1.271 10.506 13.039 1.00 59.81 93 GLY A C 1
ATOM 694 O O . GLY A 1 93 ? 1.557 9.512 13.748 1.00 59.81 93 GLY A O 1
#

pLDDT: mean 74.69, std 15.98, range [41.91, 90.94]

Radius of gyration: 20.9 Å; chains: 1; bounding box: 62×56×23 Å

Sequence (93 aa):
GAASSRSTATSGRCRRPPLASGGGDALLRRADSIMKWLSRPKAWPATETAIRAAVGDNAVTSKALRWLLKQKRGLRRAGTGGRPDPYVYMIAG

InterPro domains:
  IPR057523 HTH three-helical bundle domain [PF25370] (26-66)

Organism: Triticum urartu (NCBI:txid4572)